Protein AF-A0A1X7V754-F1 (afdb_monomer_lite)

Secondary structure (DSSP, 8-state):
-PPP-PPP-----------S--TT--------EEEETTTTEEEEE-TT-SS-EEPPPTTGGGS--S-EEE-TTS-EEEEEEEEEEEE-TTSSS-EEEEEEEES-SS-EE-HHHHHHHT-----TT-

Structure (mmCIF, N/CA/C/O backbone):
data_AF-A0A1X7V754-F1
#
_entry.id   AF-A0A1X7V754-F1
#
loop_
_atom_site.group_PDB
_atom_site.id
_atom_site.type_symbol
_atom_site.label_atom_id
_atom_site.label_alt_id
_atom_site.label_comp_id
_atom_site.label_asym_id
_atom_site.label_entity_id
_atom_site.label_seq_id
_atom_site.pdbx_PDB_ins_code
_atom_site.Cartn_x
_atom_site.Cartn_y
_atom_site.Cartn_z
_atom_site.occupancy
_atom_site.B_iso_or_equiv
_atom_site.auth_seq_id
_atom_site.auth_comp_id
_atom_site.auth_asym_id
_atom_site.auth_atom_id
_atom_site.pdbx_PDB_model_num
ATOM 1 N N . MET A 1 1 ? -15.646 -43.111 0.386 1.00 38.44 1 MET A N 1
ATOM 2 C CA . MET A 1 1 ? -15.080 -42.953 1.745 1.00 38.44 1 MET A CA 1
ATOM 3 C C . MET A 1 1 ? -13.717 -42.287 1.611 1.00 38.44 1 MET A C 1
ATOM 5 O O . MET A 1 1 ? -12.763 -42.963 1.256 1.00 38.44 1 MET A O 1
ATOM 9 N N . SER A 1 2 ? -13.640 -40.962 1.761 1.00 32.84 2 SER A N 1
ATOM 10 C CA . SER A 1 2 ? -12.397 -40.212 1.518 1.00 32.84 2 SER A CA 1
ATOM 11 C C . SER A 1 2 ? -11.621 -40.053 2.826 1.00 32.84 2 SER A C 1
ATOM 13 O O . SER A 1 2 ? -12.128 -39.453 3.771 1.00 32.84 2 SER A O 1
ATOM 15 N N . ARG A 1 3 ? -10.421 -40.641 2.907 1.00 31.48 3 ARG A N 1
ATOM 16 C CA . ARG A 1 3 ? -9.516 -40.524 4.061 1.00 31.48 3 ARG A CA 1
ATOM 17 C C . ARG A 1 3 ? -8.788 -39.181 3.984 1.00 31.48 3 ARG A C 1
ATOM 19 O O . ARG A 1 3 ? -8.018 -38.958 3.057 1.00 31.48 3 ARG A O 1
ATOM 26 N N . ALA A 1 4 ? -9.011 -38.316 4.971 1.00 31.91 4 ALA A N 1
ATOM 27 C CA . ALA A 1 4 ? -8.170 -37.150 5.213 1.00 31.91 4 ALA A CA 1
ATOM 28 C C . ALA A 1 4 ? -6.822 -37.607 5.794 1.00 31.91 4 ALA A C 1
ATOM 30 O O . ALA A 1 4 ? -6.777 -38.388 6.748 1.00 31.91 4 ALA A O 1
ATOM 31 N N . LEU A 1 5 ? -5.725 -37.141 5.202 1.00 31.80 5 LEU A N 1
ATOM 32 C CA . LEU A 1 5 ? -4.364 -37.407 5.657 1.00 31.80 5 LEU A CA 1
ATOM 33 C C . LEU A 1 5 ? -3.979 -36.300 6.650 1.00 31.80 5 LEU A C 1
ATOM 35 O O . LEU A 1 5 ? -3.691 -35.174 6.255 1.00 31.80 5 LEU A O 1
ATOM 39 N N . PHE A 1 6 ? -4.033 -36.605 7.947 1.00 35.19 6 PHE A N 1
ATOM 40 C CA . PHE A 1 6 ? -3.527 -35.725 9.001 1.00 35.19 6 PHE A CA 1
ATOM 41 C C . PHE A 1 6 ? -2.002 -35.846 9.065 1.00 35.19 6 PHE A C 1
ATOM 43 O O . PHE A 1 6 ? -1.475 -36.912 9.381 1.00 35.19 6 PHE A O 1
ATOM 50 N N . LEU A 1 7 ? -1.289 -34.754 8.784 1.00 30.45 7 LEU A N 1
ATOM 51 C CA . LEU A 1 7 ? 0.137 -34.642 9.090 1.00 30.45 7 LEU A CA 1
ATOM 52 C C . LEU A 1 7 ? 0.307 -34.127 10.530 1.00 30.45 7 LEU A C 1
ATOM 54 O O . LEU A 1 7 ? -0.433 -33.233 10.948 1.00 30.45 7 LEU A O 1
ATOM 58 N N . PRO A 1 8 ? 1.253 -34.674 11.313 1.00 29.22 8 PRO A N 1
ATOM 59 C CA . PRO A 1 8 ? 1.418 -34.307 12.710 1.00 29.22 8 PRO A CA 1
ATOM 60 C C . PRO A 1 8 ? 1.948 -32.875 12.840 1.00 29.22 8 PRO A C 1
ATOM 62 O O . PRO A 1 8 ? 2.982 -32.519 12.273 1.00 29.22 8 PRO A O 1
ATOM 65 N N . LEU A 1 9 ? 1.257 -32.073 13.652 1.00 31.92 9 LEU A N 1
ATOM 66 C CA . LEU A 1 9 ? 1.723 -30.774 14.130 1.00 31.92 9 LEU A CA 1
ATOM 67 C C . LEU A 1 9 ? 2.987 -30.973 14.978 1.00 31.92 9 LEU A C 1
ATOM 69 O O . LEU A 1 9 ? 2.919 -31.247 16.176 1.00 31.92 9 LEU A O 1
ATOM 73 N N . ARG A 1 10 ? 4.164 -30.810 14.368 1.00 28.53 10 ARG A N 1
ATOM 74 C CA . ARG A 1 10 ? 5.380 -30.526 15.130 1.00 28.53 10 ARG A CA 1
ATOM 75 C C . ARG A 1 10 ? 5.347 -29.058 15.530 1.00 28.53 10 ARG A C 1
ATOM 77 O O . ARG A 1 10 ? 5.531 -28.170 14.704 1.00 28.53 10 ARG A O 1
ATOM 84 N N . LYS A 1 11 ? 5.116 -28.831 16.822 1.00 44.91 11 LYS A N 1
ATOM 85 C CA . LYS A 1 11 ? 5.317 -27.554 17.507 1.00 44.91 11 LYS A CA 1
ATOM 86 C C . LYS A 1 11 ? 6.803 -27.204 17.414 1.00 44.91 11 LYS A C 1
ATOM 88 O O . LYS A 1 11 ? 7.599 -27.638 18.242 1.00 44.91 11 LYS A O 1
ATOM 93 N N . HIS A 1 12 ? 7.187 -26.496 16.354 1.00 38.53 12 HIS A N 1
ATOM 94 C CA . HIS A 1 12 ? 8.533 -25.961 16.255 1.00 38.53 12 HIS A CA 1
ATOM 95 C C . HIS A 1 12 ? 8.651 -24.807 17.248 1.00 38.53 12 HIS A C 1
ATOM 97 O O . HIS A 1 12 ? 7.777 -23.943 17.328 1.00 38.53 12 HIS A O 1
ATOM 103 N N . SER A 1 13 ? 9.706 -24.887 18.052 1.00 35.22 13 SER A N 1
ATOM 104 C CA . SER A 1 13 ? 10.039 -23.972 19.134 1.00 35.22 13 SER A CA 1
ATOM 105 C C . SER A 1 13 ? 9.893 -22.516 18.697 1.00 35.22 13 SER A C 1
ATOM 107 O O . SER A 1 13 ? 10.255 -22.165 17.574 1.00 35.22 13 SER A O 1
ATOM 109 N N . SER A 1 14 ? 9.345 -21.701 19.595 1.00 42.38 14 SER A N 1
ATOM 110 C CA . SER A 1 14 ? 9.078 -20.270 19.461 1.00 42.38 14 SER A CA 1
ATOM 111 C C . SER A 1 14 ? 10.268 -19.502 18.878 1.00 42.38 14 SER A C 1
ATOM 113 O O . SER A 1 14 ? 11.131 -19.019 19.607 1.00 42.38 14 SER A O 1
ATOM 115 N N . GLN A 1 15 ? 10.293 -19.371 17.554 1.00 35.31 15 GLN A N 1
ATOM 116 C CA . GLN A 1 15 ? 10.990 -18.295 16.869 1.00 35.31 15 GLN A CA 1
ATOM 117 C C . GLN A 1 15 ? 9.999 -17.148 16.746 1.00 35.31 15 GLN A C 1
ATOM 119 O O . GLN A 1 15 ? 8.905 -17.315 16.207 1.00 35.31 15 GLN A O 1
ATOM 124 N N . LEU A 1 16 ? 10.370 -15.987 17.274 1.00 30.45 16 LEU A N 1
ATOM 125 C CA . LEU A 1 16 ? 9.654 -14.752 17.004 1.00 30.45 16 LEU A CA 1
ATOM 126 C C . LEU A 1 16 ? 9.672 -14.526 15.483 1.00 30.45 16 LEU A C 1
ATOM 128 O O . LEU A 1 16 ? 10.715 -14.207 14.914 1.00 30.45 16 LEU A O 1
ATOM 132 N N . LEU A 1 17 ? 8.535 -14.720 14.815 1.00 34.06 17 LEU A N 1
ATOM 133 C CA . LEU A 1 17 ? 8.373 -14.330 13.419 1.00 34.06 17 LEU A CA 1
ATOM 134 C C . LEU A 1 17 ? 8.132 -12.813 13.407 1.00 34.06 17 LEU A C 1
ATOM 136 O O . LEU A 1 17 ? 7.000 -12.345 13.491 1.00 34.06 17 LEU A O 1
ATOM 140 N N . MET A 1 18 ? 9.210 -12.029 13.411 1.00 36.84 18 MET A N 1
ATOM 141 C CA . MET A 1 18 ? 9.118 -10.576 13.265 1.00 36.84 18 MET A CA 1
ATOM 142 C C . MET A 1 18 ? 8.673 -10.248 11.833 1.00 36.84 18 MET A C 1
ATOM 144 O O . MET A 1 18 ? 9.400 -10.514 10.879 1.00 36.84 18 MET A O 1
ATOM 148 N N . ALA A 1 19 ? 7.490 -9.647 11.690 1.00 39.56 19 ALA A N 1
ATOM 149 C CA . ALA A 1 19 ? 6.985 -9.074 10.435 1.00 39.56 19 ALA A CA 1
ATOM 150 C C . ALA A 1 19 ? 7.599 -7.692 10.113 1.00 39.56 19 ALA A C 1
ATOM 152 O O . ALA A 1 19 ? 7.229 -7.047 9.135 1.00 39.56 19 ALA A O 1
ATOM 153 N N . THR A 1 20 ? 8.533 -7.216 10.937 1.00 41.38 20 THR A N 1
ATOM 154 C CA . THR A 1 20 ? 9.163 -5.900 10.822 1.00 41.38 20 THR A CA 1
ATOM 155 C C . THR A 1 20 ? 10.591 -6.065 10.318 1.00 41.38 20 THR A C 1
ATOM 157 O O . THR A 1 20 ? 11.453 -6.588 11.022 1.00 41.38 20 THR A O 1
ATOM 160 N N . GLY A 1 21 ? 10.858 -5.607 9.093 1.00 41.75 21 GLY A N 1
ATOM 161 C CA . GLY A 1 21 ? 12.225 -5.437 8.615 1.00 41.75 21 GLY A CA 1
ATOM 162 C C . GLY A 1 21 ? 12.966 -4.470 9.537 1.00 41.75 21 GLY A C 1
ATOM 163 O O . GLY A 1 21 ? 12.597 -3.302 9.645 1.00 41.75 21 GLY A O 1
ATOM 164 N N . VAL A 1 22 ? 13.989 -4.966 10.229 1.00 37.28 22 VAL A N 1
ATOM 165 C CA . VAL A 1 22 ? 14.895 -4.140 11.027 1.00 37.28 22 VAL A CA 1
ATOM 166 C C . VAL A 1 22 ? 15.723 -3.304 10.056 1.00 37.28 22 VAL A C 1
ATOM 168 O O . VAL A 1 22 ? 16.490 -3.847 9.260 1.00 37.28 22 VAL A O 1
ATOM 171 N N . ALA A 1 23 ? 15.586 -1.979 10.111 1.00 42.47 23 ALA A N 1
ATOM 172 C CA . ALA A 1 23 ? 16.561 -1.097 9.489 1.00 42.47 23 ALA A CA 1
ATOM 173 C C . ALA A 1 23 ? 17.917 -1.333 10.175 1.00 42.47 23 ALA A C 1
ATOM 175 O O . ALA A 1 23 ? 18.059 -1.061 11.365 1.00 42.47 23 ALA A O 1
ATOM 176 N N . GLY A 1 24 ? 18.891 -1.874 9.438 1.00 45.81 24 GLY A N 1
ATOM 177 C CA . GLY A 1 24 ? 20.285 -1.946 9.889 1.00 45.81 24 GLY A CA 1
ATOM 178 C C . GLY A 1 24 ? 20.933 -3.329 9.983 1.00 45.81 24 GLY A C 1
ATOM 179 O O . GLY A 1 24 ? 22.096 -3.390 10.362 1.00 45.81 24 GLY A O 1
ATOM 180 N N . LEU A 1 25 ? 20.268 -4.427 9.605 1.00 40.53 25 LEU A N 1
ATOM 181 C CA . LEU A 1 25 ? 20.937 -5.729 9.469 1.00 40.53 25 LEU A CA 1
ATOM 182 C C . LEU A 1 25 ? 20.688 -6.314 8.078 1.00 40.53 25 LEU A C 1
ATOM 184 O O . LEU A 1 25 ? 19.582 -6.731 7.750 1.00 40.53 25 LEU A O 1
ATOM 188 N N . THR A 1 26 ? 21.743 -6.368 7.265 1.00 47.16 26 THR A N 1
ATOM 189 C CA . THR A 1 26 ? 21.827 -7.101 5.993 1.00 47.16 26 THR A CA 1
ATOM 190 C C . THR A 1 26 ? 21.875 -8.612 6.237 1.00 47.16 26 THR A C 1
ATOM 192 O O . THR A 1 26 ? 22.805 -9.303 5.830 1.00 47.16 26 THR A O 1
ATOM 195 N N . LEU A 1 27 ? 20.869 -9.145 6.924 1.00 50.66 27 LEU A N 1
ATOM 196 C CA . LEU A 1 27 ? 20.567 -10.569 6.886 1.00 50.66 27 LEU A CA 1
ATOM 197 C C . LEU A 1 27 ? 19.528 -10.765 5.785 1.00 50.66 27 LEU A C 1
ATOM 199 O O . LEU A 1 27 ? 18.500 -10.091 5.785 1.00 50.66 27 LEU A O 1
ATOM 203 N N . SER A 1 28 ? 19.842 -11.633 4.822 1.00 55.91 28 SER A N 1
ATOM 204 C CA . SER A 1 28 ? 19.022 -11.931 3.643 1.00 55.91 28 SER A CA 1
ATOM 205 C C . SER A 1 28 ? 17.552 -12.146 4.030 1.00 55.91 28 SER A C 1
ATOM 207 O O . SER A 1 28 ? 17.179 -13.178 4.591 1.00 55.91 28 SER A O 1
ATOM 209 N N . SER A 1 29 ? 16.721 -11.129 3.799 1.00 63.69 29 SER A N 1
ATOM 210 C CA . SER A 1 29 ? 15.287 -11.197 4.051 1.00 63.69 29 SER A CA 1
ATOM 211 C C . SER A 1 29 ? 14.633 -11.941 2.895 1.00 63.69 29 SER A C 1
ATOM 213 O O . SER A 1 29 ? 14.769 -11.534 1.746 1.00 63.69 29 SER A O 1
ATOM 215 N N . ARG A 1 30 ? 13.883 -13.003 3.202 1.00 76.94 30 ARG A N 1
ATOM 216 C CA . ARG A 1 30 ? 13.082 -13.758 2.217 1.00 76.94 30 ARG A CA 1
ATOM 217 C C . ARG A 1 30 ? 11.780 -13.047 1.821 1.00 76.94 30 ARG A C 1
ATOM 219 O O . ARG A 1 30 ? 10.926 -13.644 1.174 1.00 76.94 30 ARG A O 1
ATOM 226 N N . LEU A 1 31 ? 11.576 -11.806 2.270 1.00 84.75 31 LEU A N 1
ATOM 227 C CA . LEU A 1 31 ? 10.374 -11.038 1.959 1.00 84.75 31 LEU A CA 1
ATOM 228 C C . LEU A 1 31 ? 10.443 -10.498 0.530 1.00 84.75 31 LEU A C 1
ATOM 230 O O . LEU A 1 31 ? 11.386 -9.782 0.182 1.00 84.75 31 LEU A O 1
ATOM 234 N N . CYS A 1 32 ? 9.399 -10.764 -0.254 1.00 90.62 32 CYS A N 1
ATOM 235 C CA . CYS A 1 32 ? 9.226 -10.181 -1.578 1.00 90.62 32 CYS A CA 1
ATOM 236 C C . CYS A 1 32 ? 8.929 -8.684 -1.426 1.00 90.62 32 CYS A C 1
ATOM 238 O O . CYS A 1 32 ? 7.816 -8.289 -1.083 1.00 90.62 32 CYS A O 1
ATOM 240 N N . ASN A 1 33 ? 9.945 -7.844 -1.613 1.00 91.88 33 ASN A N 1
ATOM 241 C CA . ASN A 1 33 ? 9.795 -6.398 -1.555 1.00 91.88 33 ASN A CA 1
ATOM 242 C C . ASN A 1 33 ? 10.261 -5.746 -2.851 1.00 91.88 33 ASN A C 1
ATOM 244 O O . ASN A 1 33 ? 11.216 -6.200 -3.478 1.00 91.88 33 ASN A O 1
ATOM 248 N N . ILE A 1 34 ? 9.593 -4.660 -3.223 1.00 93.00 34 ILE A N 1
ATOM 249 C 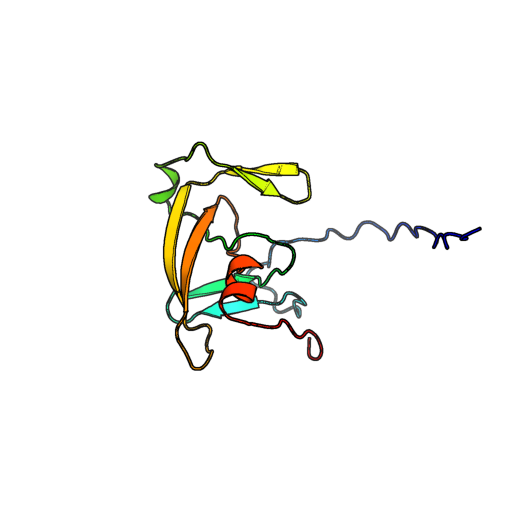CA . ILE A 1 34 ? 9.912 -3.878 -4.411 1.00 93.00 34 ILE A CA 1
ATOM 250 C C . ILE A 1 34 ? 10.068 -2.410 -4.027 1.00 93.00 34 ILE A C 1
ATOM 252 O O . ILE A 1 34 ? 9.246 -1.842 -3.305 1.00 93.00 34 ILE A O 1
ATOM 256 N N . TYR A 1 35 ? 11.173 -1.808 -4.463 1.00 94.50 35 TYR A N 1
ATOM 257 C CA . TYR A 1 35 ? 11.431 -0.388 -4.265 1.00 94.50 35 TYR A CA 1
ATOM 258 C C . TYR A 1 35 ? 10.902 0.404 -5.455 1.00 94.50 35 TYR A C 1
ATOM 260 O O . TYR A 1 35 ? 11.226 0.099 -6.605 1.00 94.50 35 TYR A O 1
ATOM 268 N N . ASP A 1 36 ? 10.123 1.437 -5.158 1.00 96.12 36 ASP A N 1
ATOM 269 C CA . ASP A 1 36 ? 9.634 2.387 -6.138 1.00 96.12 36 ASP A CA 1
ATOM 270 C C . ASP A 1 36 ? 10.440 3.693 -6.071 1.00 96.12 36 ASP A C 1
ATOM 272 O O . ASP A 1 36 ? 10.348 4.419 -5.077 1.00 96.12 36 ASP A O 1
ATOM 276 N N . PRO A 1 37 ? 11.209 4.047 -7.115 1.00 93.00 37 PRO A N 1
ATOM 277 C CA . PRO A 1 37 ? 12.006 5.270 -7.102 1.00 93.00 37 PRO A CA 1
ATOM 278 C C . PRO A 1 37 ? 11.149 6.540 -7.184 1.00 93.00 37 PRO A C 1
ATOM 280 O O . PRO A 1 37 ? 11.596 7.593 -6.742 1.00 93.00 37 PRO A O 1
ATOM 283 N N . SER A 1 38 ? 9.932 6.458 -7.733 1.00 93.38 38 SER A N 1
ATOM 284 C CA . SER A 1 38 ? 9.046 7.614 -7.919 1.00 93.38 38 SER A CA 1
ATOM 285 C C . SER A 1 38 ? 8.430 8.105 -6.608 1.00 93.38 38 SER A C 1
ATOM 287 O O . SER A 1 38 ? 8.261 9.306 -6.421 1.00 93.38 38 SER A O 1
ATOM 289 N N . THR A 1 39 ? 8.117 7.190 -5.691 1.00 93.94 39 THR A N 1
ATOM 290 C CA . THR A 1 39 ? 7.552 7.500 -4.368 1.00 93.94 39 THR A CA 1
ATOM 291 C C . THR A 1 39 ? 8.561 7.362 -3.228 1.00 93.94 39 THR A C 1
ATOM 293 O O . THR A 1 39 ? 8.246 7.723 -2.096 1.00 93.94 39 THR A O 1
ATOM 296 N N . ALA A 1 40 ? 9.760 6.838 -3.508 1.00 95.06 40 ALA A N 1
ATOM 297 C CA . ALA A 1 40 ? 10.768 6.443 -2.521 1.00 95.06 40 ALA A CA 1
ATOM 298 C C . ALA A 1 40 ? 10.253 5.433 -1.472 1.00 95.06 40 ALA A C 1
ATOM 300 O O . ALA A 1 40 ? 10.827 5.290 -0.389 1.00 95.06 40 ALA A O 1
ATOM 301 N N . LEU A 1 41 ? 9.177 4.708 -1.789 1.00 95.06 41 LEU A N 1
ATOM 302 C CA . LEU A 1 41 ? 8.590 3.696 -0.922 1.00 95.06 41 LEU A CA 1
ATOM 303 C C . LEU A 1 41 ? 9.129 2.307 -1.264 1.00 95.06 41 LEU A C 1
ATOM 305 O O . LEU A 1 41 ? 9.388 1.968 -2.419 1.00 95.06 41 LEU A O 1
ATOM 309 N N . ARG A 1 42 ? 9.259 1.471 -0.234 1.00 95.56 42 ARG A N 1
ATOM 310 C CA . ARG A 1 42 ? 9.531 0.041 -0.377 1.00 95.56 42 ARG A CA 1
ATOM 311 C C . ARG A 1 42 ? 8.288 -0.729 0.024 1.00 95.56 42 ARG A C 1
ATOM 313 O O . ARG A 1 42 ? 7.928 -0.733 1.198 1.00 95.56 42 ARG A O 1
ATOM 320 N N . PHE A 1 43 ? 7.657 -1.365 -0.951 1.00 96.31 43 PHE A N 1
ATOM 321 C CA . PHE A 1 43 ? 6.439 -2.134 -0.750 1.00 96.31 43 PHE A CA 1
ATOM 322 C C . PHE A 1 43 ? 6.764 -3.592 -0.462 1.00 96.31 43 PHE A C 1
ATOM 324 O O . PHE A 1 43 ? 7.628 -4.171 -1.121 1.00 96.31 43 PHE A O 1
ATOM 331 N N . LEU A 1 44 ? 6.041 -4.191 0.480 1.00 96.88 44 LEU A N 1
ATOM 332 C CA . LEU A 1 44 ? 5.889 -5.638 0.546 1.00 96.88 44 LEU A CA 1
ATOM 333 C C . LEU A 1 44 ? 4.901 -6.064 -0.546 1.00 96.88 44 LEU A C 1
ATOM 335 O O . LEU A 1 44 ? 3.830 -5.474 -0.676 1.00 96.88 44 LEU A O 1
ATOM 339 N N . VAL A 1 45 ? 5.249 -7.074 -1.332 1.00 96.12 45 VAL A N 1
ATOM 340 C CA . VAL A 1 45 ? 4.320 -7.694 -2.277 1.00 96.12 45 VAL A CA 1
ATOM 341 C C . VAL A 1 45 ? 3.633 -8.843 -1.552 1.00 96.12 45 VAL A C 1
ATOM 343 O O . VAL A 1 45 ? 4.293 -9.810 -1.172 1.00 96.12 45 VAL A O 1
ATOM 346 N N . ASP A 1 46 ? 2.325 -8.727 -1.331 1.00 95.88 46 ASP A N 1
ATOM 347 C CA . ASP A 1 46 ? 1.565 -9.676 -0.518 1.00 95.88 46 ASP A CA 1
ATOM 348 C C . ASP A 1 46 ? 0.316 -10.155 -1.262 1.00 95.88 46 ASP A C 1
ATOM 350 O O . ASP A 1 46 ? -0.672 -9.437 -1.416 1.00 95.88 46 ASP A O 1
ATOM 354 N N . THR A 1 47 ? 0.349 -11.406 -1.718 1.00 95.88 47 THR A N 1
ATOM 355 C CA . THR A 1 47 ? -0.799 -12.050 -2.369 1.00 95.88 47 THR A CA 1
ATOM 356 C C . THR A 1 47 ? -1.911 -12.420 -1.383 1.00 95.88 47 THR A C 1
ATOM 358 O O . THR A 1 47 ? -3.026 -12.705 -1.820 1.00 95.88 47 THR A O 1
ATOM 361 N N . GLY A 1 48 ? -1.630 -12.411 -0.074 1.00 95.94 48 GLY A N 1
ATOM 362 C CA . GLY A 1 48 ? -2.592 -12.641 1.002 1.00 95.94 48 GLY A CA 1
ATOM 363 C C . GLY A 1 48 ? -3.352 -11.386 1.441 1.00 95.94 48 GLY A C 1
ATOM 364 O O . GLY A 1 48 ? -4.349 -11.505 2.152 1.00 95.94 48 GLY A O 1
ATOM 365 N N . ALA A 1 49 ? -2.930 -10.197 1.005 1.00 97.00 49 ALA A N 1
ATOM 366 C CA . ALA A 1 49 ? -3.649 -8.950 1.240 1.00 97.00 49 ALA A CA 1
ATOM 367 C C . ALA A 1 49 ? -4.643 -8.681 0.102 1.00 97.00 49 ALA A C 1
ATOM 369 O O . ALA A 1 49 ? -4.267 -8.639 -1.067 1.00 97.00 49 ALA A O 1
ATOM 370 N N . GLU A 1 50 ? -5.919 -8.458 0.424 1.00 98.00 50 GLU A N 1
ATOM 371 C CA . GLU A 1 50 ? -6.933 -8.145 -0.592 1.00 98.00 50 GLU A CA 1
ATOM 372 C C . GLU A 1 50 ? -6.694 -6.777 -1.243 1.00 98.00 50 GLU A C 1
ATOM 374 O O . GLU A 1 50 ? -6.880 -6.633 -2.450 1.00 98.00 50 GLU A O 1
ATOM 379 N N . VAL A 1 51 ? -6.254 -5.796 -0.449 1.00 97.88 51 VAL A N 1
ATOM 380 C CA . VAL A 1 51 ? -6.110 -4.394 -0.854 1.00 97.88 51 VAL A CA 1
ATOM 381 C C . VAL A 1 51 ? -4.677 -3.891 -0.723 1.00 97.88 51 VAL A C 1
ATOM 383 O O . VAL A 1 51 ? -3.946 -4.281 0.188 1.00 97.88 51 VAL A O 1
ATOM 386 N N . SER A 1 52 ? -4.300 -2.961 -1.595 1.00 98.44 52 SER A N 1
ATOM 387 C CA . SER A 1 52 ? -3.024 -2.257 -1.527 1.00 98.44 52 SER A CA 1
ATOM 388 C C . SER A 1 52 ? -3.109 -1.076 -0.572 1.00 98.44 52 SER A C 1
ATOM 390 O O . SER A 1 52 ? -4.059 -0.285 -0.595 1.00 98.44 52 SER A O 1
ATOM 392 N N . VAL A 1 53 ? -2.085 -0.936 0.260 1.00 98.19 53 VAL A N 1
ATOM 393 C CA . VAL A 1 53 ? -2.071 -0.006 1.386 1.00 98.19 53 VAL A CA 1
ATOM 394 C C . VAL A 1 53 ? -0.769 0.772 1.462 1.00 98.19 53 VAL A C 1
ATOM 396 O O . VAL A 1 53 ? 0.309 0.256 1.171 1.00 98.19 53 VAL A O 1
ATOM 399 N N . ILE A 1 54 ? -0.870 2.024 1.901 1.00 97.88 54 ILE A N 1
ATOM 400 C CA . ILE A 1 54 ? 0.274 2.858 2.260 1.00 97.88 54 ILE A CA 1
ATOM 401 C C . ILE A 1 54 ? 0.185 3.351 3.693 1.00 97.88 54 ILE A C 1
ATOM 403 O O . ILE A 1 54 ? -0.892 3.415 4.287 1.00 97.88 54 ILE A O 1
ATOM 407 N N . THR A 1 55 ? 1.341 3.732 4.222 1.00 96.50 55 THR A N 1
ATOM 408 C CA . THR A 1 55 ? 1.456 4.277 5.566 1.00 96.50 55 THR A CA 1
ATOM 409 C C . THR A 1 55 ? 0.947 5.726 5.613 1.00 96.50 55 THR A C 1
ATOM 411 O O . THR A 1 55 ? 1.137 6.490 4.658 1.00 96.50 55 THR A O 1
ATOM 414 N N . PRO A 1 56 ? 0.273 6.133 6.700 1.00 95.69 56 PRO A N 1
ATOM 415 C CA . PRO A 1 56 ? -0.203 7.496 6.868 1.00 95.69 56 PRO A CA 1
ATOM 416 C C . PRO A 1 56 ? 0.954 8.455 7.143 1.00 95.69 56 PRO A C 1
ATOM 418 O O . PRO A 1 56 ? 1.835 8.187 7.961 1.00 95.69 56 PRO A O 1
ATOM 421 N N . SER A 1 57 ? 0.892 9.629 6.529 1.00 93.25 57 SER A N 1
ATOM 422 C CA . SER A 1 57 ? 1.611 10.810 6.997 1.00 93.25 57 SER A CA 1
ATOM 423 C C . SER A 1 57 ? 0.942 11.391 8.247 1.00 93.25 57 SER A C 1
ATOM 425 O O . SER A 1 57 ? -0.210 11.084 8.565 1.00 93.25 57 SER A O 1
ATOM 427 N N . SER A 1 58 ? 1.632 12.302 8.934 1.00 92.62 58 SER A N 1
ATOM 428 C CA . SER A 1 58 ? 1.069 13.023 10.083 1.00 92.62 58 SER A CA 1
ATOM 429 C C . SER A 1 58 ? -0.194 13.825 9.742 1.00 92.62 58 SER A C 1
ATOM 431 O O . SER A 1 58 ? -1.033 14.028 10.615 1.00 92.62 58 SER A O 1
ATOM 433 N N . LEU A 1 59 ? -0.342 14.272 8.489 1.00 92.56 59 LEU A N 1
ATOM 434 C CA . LEU A 1 59 ? -1.545 14.969 8.024 1.00 92.56 59 LEU A CA 1
ATOM 435 C C . LEU A 1 59 ? -2.713 13.998 7.828 1.00 92.56 59 LEU A C 1
ATOM 437 O O . LEU A 1 59 ? -3.827 14.299 8.245 1.00 92.56 59 LEU A O 1
ATOM 441 N N . ASP A 1 60 ? -2.460 12.809 7.275 1.00 92.62 60 ASP A N 1
ATOM 442 C CA . ASP A 1 60 ? -3.514 11.808 7.052 1.00 92.62 60 ASP A CA 1
ATOM 443 C C . ASP A 1 60 ? -4.148 11.363 8.376 1.00 92.62 60 ASP A C 1
ATOM 445 O O . ASP A 1 60 ? -5.363 11.197 8.468 1.00 92.62 60 ASP A O 1
ATOM 449 N N . LYS A 1 61 ? -3.338 11.250 9.440 1.00 89.44 61 LYS A N 1
ATOM 450 C CA . LYS A 1 61 ? -3.809 10.850 10.777 1.00 89.44 61 LYS A CA 1
ATOM 451 C C . LYS A 1 61 ? -4.841 11.802 11.386 1.00 89.44 61 LYS A C 1
ATOM 453 O O . LYS A 1 61 ? -5.541 11.407 12.314 1.00 89.44 61 LYS A O 1
ATOM 458 N N . GLN A 1 62 ? -4.968 13.021 10.863 1.00 88.75 62 GLN A N 1
ATOM 459 C CA . GLN A 1 62 ? -5.986 13.982 11.298 1.00 88.75 62 GLN A CA 1
ATOM 460 C C . GLN A 1 62 ? -7.382 13.641 10.753 1.00 88.75 62 GLN A C 1
ATOM 462 O O . GLN A 1 62 ? -8.377 14.148 11.263 1.00 88.75 62 GLN A O 1
ATOM 467 N N . CYS A 1 63 ? -7.476 12.769 9.742 1.00 82.12 63 CYS A N 1
ATOM 468 C CA . CYS A 1 63 ? -8.723 12.385 9.087 1.00 82.12 63 CYS A CA 1
ATOM 469 C C . CYS A 1 63 ? -9.008 10.886 9.263 1.00 82.12 63 CYS A C 1
ATOM 471 O O . CYS A 1 63 ? -8.952 10.099 8.313 1.00 82.12 63 CYS A O 1
ATOM 473 N N . LEU A 1 64 ? -9.321 10.476 10.497 1.00 84.25 64 LEU A N 1
ATOM 474 C CA . LEU A 1 64 ? -9.716 9.095 10.775 1.00 84.25 64 LEU A CA 1
ATOM 475 C C . LEU A 1 64 ? -11.014 8.749 10.035 1.00 84.25 64 LEU A C 1
ATOM 477 O O . LEU A 1 64 ? -12.028 9.436 10.170 1.00 84.25 64 LEU A O 1
ATOM 481 N N . GLN A 1 65 ? -10.992 7.656 9.278 1.00 84.25 65 GLN A N 1
ATOM 482 C CA . GLN A 1 65 ? -12.178 7.144 8.605 1.00 84.25 65 GLN A CA 1
ATOM 483 C C . GLN A 1 65 ? -12.919 6.145 9.494 1.00 84.25 65 GLN A C 1
ATOM 485 O O . GLN A 1 65 ? -12.323 5.446 10.310 1.00 84.25 65 GLN A O 1
ATOM 490 N N . LYS A 1 66 ? -14.237 6.023 9.287 1.00 81.00 66 LYS A N 1
ATOM 491 C CA . LYS A 1 66 ? -15.042 4.960 9.917 1.00 81.00 66 LYS A CA 1
ATOM 492 C C . LYS A 1 66 ? -14.697 3.565 9.386 1.00 81.00 66 LYS A C 1
ATOM 494 O O . LYS A 1 66 ? -14.998 2.576 10.044 1.00 81.00 66 LYS A O 1
ATOM 499 N N . LEU A 1 67 ? -14.119 3.488 8.188 1.00 83.19 67 LEU A N 1
ATOM 500 C CA . LEU A 1 67 ? -13.719 2.231 7.568 1.00 83.19 67 LEU A CA 1
ATOM 501 C C . LEU A 1 67 ? -12.453 1.692 8.248 1.00 83.19 67 LEU A C 1
ATOM 503 O O . LEU A 1 67 ? -11.472 2.419 8.411 1.00 83.19 67 LEU A O 1
ATOM 507 N N . THR A 1 68 ? -12.454 0.409 8.589 1.00 90.25 68 THR A N 1
ATOM 508 C CA . THR A 1 68 ? -11.273 -0.319 9.061 1.00 90.25 68 THR A CA 1
ATOM 509 C C . THR A 1 68 ? -10.971 -1.475 8.117 1.00 90.25 68 THR A C 1
ATOM 511 O O . THR A 1 68 ? -11.869 -2.025 7.479 1.00 90.25 68 THR A O 1
ATOM 514 N N . LEU A 1 69 ? -9.693 -1.831 8.008 1.00 94.31 69 LEU A N 1
ATOM 515 C CA . LEU A 1 69 ? -9.290 -3.105 7.415 1.00 94.31 69 LEU A CA 1
ATOM 516 C C . LEU A 1 69 ? -9.192 -4.152 8.522 1.00 94.31 69 LEU A C 1
ATOM 518 O O . LEU A 1 69 ? -8.981 -3.814 9.685 1.00 94.31 69 LEU A O 1
ATOM 522 N N . GLN A 1 70 ? -9.323 -5.424 8.169 1.00 96.38 70 GLN A N 1
ATOM 523 C CA . GLN A 1 70 ? -9.150 -6.529 9.105 1.00 96.38 70 GLN A CA 1
ATOM 524 C C . GLN A 1 70 ? -7.901 -7.317 8.720 1.00 96.38 70 GLN A C 1
ATOM 526 O O . GLN A 1 70 ? -7.755 -7.748 7.579 1.00 96.38 70 GLN A O 1
ATOM 531 N N . ALA A 1 71 ? -6.991 -7.494 9.673 1.00 94.75 71 ALA A N 1
ATOM 532 C CA . ALA A 1 71 ? -5.835 -8.362 9.498 1.00 94.75 71 ALA A CA 1
ATOM 533 C C . ALA A 1 71 ? -6.222 -9.841 9.663 1.00 94.75 71 ALA A C 1
ATOM 535 O O . ALA A 1 71 ? -7.248 -10.171 10.258 1.00 94.75 71 ALA A O 1
ATOM 536 N N . ALA A 1 72 ? -5.350 -10.748 9.219 1.00 93.19 72 ALA A N 1
ATOM 537 C CA . ALA A 1 72 ? -5.570 -12.196 9.318 1.00 93.19 72 ALA A CA 1
ATOM 538 C C . ALA A 1 72 ? -5.749 -12.713 10.763 1.00 93.19 72 ALA A C 1
ATOM 540 O O . ALA A 1 72 ? -6.341 -13.764 10.987 1.00 93.19 72 ALA A O 1
ATOM 541 N N . ASN A 1 73 ?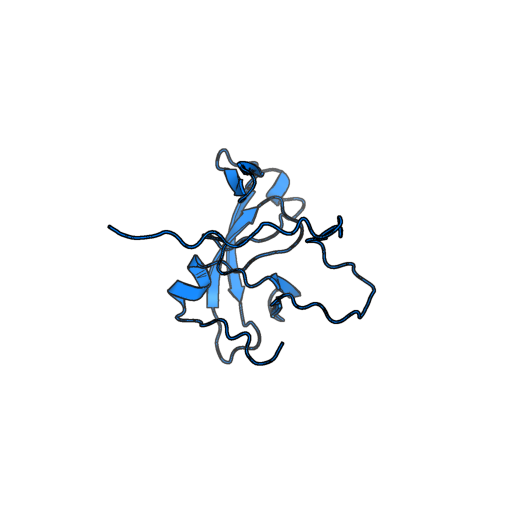 -5.258 -11.973 11.758 1.00 94.62 73 ASN A N 1
ATOM 542 C CA . ASN A 1 73 ? -5.439 -12.262 13.184 1.00 94.62 73 ASN A CA 1
ATOM 543 C C . ASN A 1 73 ? -6.736 -11.659 13.771 1.00 94.62 73 ASN A C 1
ATOM 545 O O . ASN A 1 73 ? -6.892 -11.628 14.990 1.00 94.62 73 ASN A O 1
ATOM 549 N N . ASN A 1 74 ? -7.635 -11.149 12.926 1.00 92.94 74 ASN A N 1
ATOM 550 C CA . ASN A 1 74 ? -8.875 -10.456 13.285 1.00 92.94 74 ASN A CA 1
ATOM 551 C C . ASN A 1 74 ? -8.714 -9.109 14.002 1.00 92.94 74 ASN A C 1
ATOM 553 O O . ASN A 1 74 ? -9.711 -8.539 14.444 1.00 92.94 74 ASN A O 1
ATOM 557 N N . SER A 1 75 ? -7.504 -8.551 14.097 1.00 93.69 75 SER A N 1
ATOM 558 C CA . SER A 1 75 ? -7.356 -7.176 14.576 1.00 93.69 75 SER A CA 1
ATOM 559 C C . SER A 1 75 ? -7.844 -6.183 13.524 1.00 93.69 75 SER A C 1
ATOM 561 O O . SER A 1 75 ? -7.588 -6.356 12.329 1.00 93.69 75 SER A O 1
ATOM 563 N N . SER A 1 76 ? -8.509 -5.123 13.979 1.00 95.19 76 SER A N 1
ATOM 564 C CA . SER A 1 76 ? -8.860 -3.982 13.135 1.00 95.19 76 SER A CA 1
ATOM 565 C C . SER A 1 76 ? -7.645 -3.085 12.904 1.00 95.19 76 SER A C 1
ATOM 567 O O . SER A 1 76 ? -6.917 -2.768 13.840 1.00 95.19 76 SER A O 1
ATOM 569 N N . ILE A 1 77 ? -7.470 -2.637 11.666 1.00 95.62 77 ILE A N 1
ATOM 570 C CA . ILE A 1 77 ? -6.476 -1.656 11.242 1.00 95.62 77 ILE A CA 1
ATOM 571 C C . ILE A 1 77 ? -7.226 -0.375 10.874 1.00 95.62 77 ILE A C 1
ATOM 573 O O . ILE A 1 77 ? -8.110 -0.385 10.011 1.00 95.62 77 ILE A O 1
ATOM 577 N N . ALA A 1 78 ? -6.879 0.732 11.531 1.00 95.81 78 ALA A N 1
ATOM 578 C CA . ALA A 1 78 ? -7.455 2.039 11.239 1.00 95.81 78 ALA A CA 1
ATOM 579 C C . ALA A 1 78 ? -7.090 2.498 9.820 1.00 95.81 78 ALA A C 1
ATOM 581 O O . ALA A 1 78 ? -5.976 2.256 9.352 1.00 95.81 78 ALA A O 1
ATOM 582 N N . THR A 1 79 ? -8.014 3.189 9.149 1.00 95.75 79 THR A N 1
ATOM 583 C CA . THR A 1 79 ? -7.750 3.795 7.838 1.00 95.75 79 THR A CA 1
ATOM 584 C C . THR A 1 79 ? -7.977 5.301 7.853 1.00 95.75 79 THR A C 1
ATOM 586 O O . THR A 1 79 ? -8.748 5.834 8.654 1.00 95.75 79 THR A O 1
ATOM 589 N N . TYR A 1 80 ? -7.290 5.988 6.945 1.00 96.00 80 TYR A N 1
ATOM 590 C CA . TYR A 1 80 ? -7.228 7.449 6.862 1.00 96.00 80 TYR A CA 1
ATOM 591 C C . TYR A 1 80 ? -7.609 7.972 5.472 1.00 96.00 80 TYR A C 1
ATOM 593 O O . TYR A 1 80 ? -7.307 9.103 5.107 1.00 96.00 80 TYR A O 1
ATOM 601 N N . GLY A 1 81 ? -8.269 7.132 4.673 1.00 95.00 81 GLY A N 1
ATOM 602 C CA . GLY A 1 81 ? -8.732 7.466 3.332 1.00 95.00 81 GLY A CA 1
ATOM 603 C C . GLY A 1 81 ? -7.959 6.720 2.255 1.00 95.00 81 GLY A C 1
ATOM 604 O O . GLY A 1 81 ? -7.528 5.582 2.448 1.00 95.00 81 GLY A O 1
ATOM 605 N N . LYS A 1 82 ? -7.834 7.348 1.087 1.00 95.94 82 LYS A N 1
ATOM 606 C CA . LYS A 1 82 ? -7.201 6.767 -0.099 1.00 95.94 82 LYS A CA 1
ATOM 607 C C . LYS A 1 82 ? -6.274 7.780 -0.759 1.00 95.94 82 LYS A C 1
ATOM 609 O O . LYS A 1 82 ? -6.545 8.978 -0.718 1.00 95.94 82 LYS A O 1
ATOM 614 N N . ARG A 1 83 ? -5.216 7.301 -1.413 1.00 95.81 83 ARG A N 1
ATOM 615 C CA . ARG A 1 83 ? -4.279 8.125 -2.188 1.00 95.81 83 ARG A CA 1
ATOM 616 C C . ARG A 1 83 ? -3.987 7.477 -3.533 1.00 95.81 83 ARG A C 1
ATOM 618 O O . ARG A 1 83 ? -3.671 6.293 -3.586 1.00 95.81 83 ARG A O 1
ATOM 625 N N . SER A 1 84 ? -4.065 8.270 -4.598 1.00 98.06 84 SER A N 1
ATOM 626 C CA . SER A 1 84 ? -3.598 7.860 -5.922 1.00 98.06 84 SER A CA 1
ATOM 627 C C . SER A 1 84 ? -2.081 8.012 -6.008 1.00 98.06 84 SER A C 1
ATOM 629 O O . SER A 1 84 ? -1.549 9.065 -5.652 1.00 98.06 84 SER A O 1
ATOM 631 N N . LEU A 1 85 ? -1.392 6.970 -6.460 1.00 97.81 85 LEU A N 1
ATOM 632 C CA . LEU A 1 85 ? 0.049 6.931 -6.670 1.00 97.81 85 LEU A CA 1
ATOM 633 C C . LEU A 1 85 ? 0.344 6.544 -8.114 1.00 97.81 85 LEU A C 1
ATOM 635 O O . LEU A 1 85 ? -0.299 5.653 -8.664 1.00 97.81 85 LEU A O 1
ATOM 639 N N . THR A 1 86 ? 1.363 7.170 -8.693 1.00 97.88 86 THR A N 1
ATOM 640 C CA . THR A 1 86 ? 1.974 6.710 -9.941 1.00 97.88 86 THR A CA 1
ATOM 641 C C . THR A 1 86 ? 3.238 5.944 -9.582 1.00 97.88 86 THR A C 1
ATOM 643 O O . THR A 1 86 ? 4.257 6.547 -9.256 1.00 97.88 86 THR A O 1
ATOM 646 N N . LEU A 1 87 ? 3.151 4.619 -9.608 1.00 97.50 87 LEU A N 1
ATOM 647 C CA . LEU A 1 87 ? 4.252 3.718 -9.284 1.00 97.50 87 LEU A CA 1
ATOM 648 C C . LEU A 1 87 ? 4.998 3.353 -10.565 1.00 97.50 87 LEU A C 1
ATOM 650 O O . LEU A 1 87 ? 4.370 3.068 -11.577 1.00 97.50 87 LEU A O 1
ATOM 654 N N . ASN A 1 88 ? 6.322 3.331 -10.541 1.00 94.50 88 ASN A N 1
ATOM 655 C CA . ASN A 1 88 ? 7.138 2.792 -11.629 1.00 94.50 88 ASN A CA 1
ATOM 656 C C . ASN A 1 88 ? 7.625 1.374 -11.293 1.00 94.50 88 ASN A C 1
ATOM 658 O O . ASN A 1 88 ? 7.670 0.503 -12.156 1.00 94.50 88 ASN A O 1
ATOM 662 N N . LEU A 1 89 ? 7.943 1.125 -10.018 1.00 93.56 89 LEU A N 1
ATOM 663 C CA . LEU A 1 89 ? 8.409 -0.157 -9.482 1.00 93.56 89 LEU A CA 1
ATOM 664 C C . LEU A 1 89 ? 9.690 -0.693 -10.153 1.00 93.56 89 LEU A C 1
ATOM 666 O O . LEU A 1 89 ? 9.999 -1.874 -10.028 1.00 93.56 89 LEU A O 1
ATOM 670 N N . ASN A 1 90 ? 10.425 0.149 -10.893 1.00 89.75 90 ASN A N 1
ATOM 671 C CA . ASN A 1 90 ? 11.484 -0.264 -11.828 1.00 89.75 90 ASN A CA 1
ATOM 672 C C . ASN A 1 90 ? 11.019 -1.294 -12.868 1.00 89.75 90 ASN A C 1
ATOM 674 O O . ASN A 1 90 ? 11.816 -2.009 -13.478 1.00 89.75 90 ASN A O 1
ATOM 678 N N . LEU A 1 91 ? 9.713 -1.360 -13.091 1.00 87.38 91 LEU A N 1
ATOM 679 C CA . LEU A 1 91 ? 9.128 -2.079 -14.199 1.00 87.38 91 LEU A CA 1
ATOM 680 C C . LEU A 1 91 ? 9.044 -1.083 -15.358 1.00 87.38 91 LEU A C 1
ATOM 682 O O . LEU A 1 91 ? 8.922 0.124 -15.170 1.00 87.38 91 LEU A O 1
ATOM 686 N N . ARG A 1 92 ? 9.142 -1.565 -16.595 1.00 90.50 92 ARG A N 1
ATOM 687 C CA . ARG A 1 92 ? 9.285 -0.720 -17.799 1.00 90.50 92 ARG A CA 1
ATOM 688 C C . ARG A 1 92 ? 8.028 0.103 -18.156 1.00 90.50 92 ARG A C 1
ATOM 690 O O . ARG A 1 92 ? 7.845 0.460 -19.316 1.00 90.50 92 ARG A O 1
ATOM 697 N N . ARG A 1 93 ? 7.130 0.353 -17.199 1.00 93.50 93 ARG A N 1
ATOM 698 C CA . ARG A 1 93 ? 5.894 1.130 -17.334 1.00 93.50 93 ARG A CA 1
ATOM 699 C C . ARG A 1 93 ? 5.465 1.701 -15.981 1.00 93.50 93 ARG A C 1
ATOM 701 O O . ARG A 1 93 ? 5.832 1.166 -14.941 1.00 93.50 93 ARG A O 1
ATOM 708 N N . SER A 1 94 ? 4.627 2.731 -16.017 1.00 95.56 94 SER A N 1
ATOM 709 C CA . SER A 1 94 ? 3.998 3.294 -14.820 1.00 95.56 94 SER A CA 1
ATOM 710 C C . SER A 1 94 ? 2.644 2.642 -14.524 1.00 95.56 94 SER A C 1
ATOM 712 O O . SER A 1 94 ? 1.935 2.210 -15.433 1.00 95.56 94 SER A O 1
ATOM 714 N N . PHE A 1 95 ? 2.267 2.622 -13.250 1.00 97.69 95 PHE A N 1
ATOM 715 C CA . PHE A 1 95 ? 1.029 2.073 -12.715 1.00 97.69 95 PHE A CA 1
ATOM 716 C C . PHE A 1 95 ? 0.341 3.156 -11.888 1.00 97.69 95 PHE A C 1
ATOM 718 O O . PHE A 1 95 ? 0.835 3.537 -10.828 1.00 97.69 95 PHE A O 1
ATOM 725 N N . LEU A 1 96 ? -0.787 3.668 -12.376 1.00 98.12 96 LEU A N 1
ATOM 726 C CA . LEU A 1 96 ? -1.630 4.571 -11.600 1.00 98.12 96 LEU A CA 1
ATOM 727 C C . LEU A 1 96 ? -2.546 3.732 -10.708 1.00 98.12 96 LEU A C 1
ATOM 729 O O . LEU A 1 96 ? -3.381 2.990 -11.223 1.00 98.12 96 LEU A O 1
ATOM 733 N N . TRP A 1 97 ? -2.390 3.831 -9.391 1.00 98.44 97 TRP A N 1
ATOM 734 C CA . TRP A 1 97 ? -3.140 3.006 -8.448 1.00 98.44 97 TRP A CA 1
ATOM 735 C C . TRP A 1 97 ? -3.623 3.780 -7.231 1.00 98.44 97 TRP A C 1
ATOM 737 O O . TRP A 1 97 ? -2.920 4.639 -6.706 1.00 98.44 97 TRP A O 1
ATOM 747 N N . VAL A 1 98 ? -4.823 3.447 -6.756 1.00 98.25 98 VAL A N 1
ATOM 748 C CA . VAL A 1 98 ? -5.403 4.041 -5.551 1.00 98.25 98 VAL A CA 1
ATOM 749 C C . VAL A 1 98 ? -5.167 3.107 -4.370 1.00 98.25 98 VAL A C 1
ATOM 751 O O . VAL A 1 98 ? -5.832 2.083 -4.245 1.00 98.25 98 VAL A O 1
ATOM 754 N N . CYS A 1 99 ? -4.257 3.489 -3.478 1.00 97.81 99 CYS A N 1
ATOM 755 C CA . CYS A 1 99 ? -3.993 2.762 -2.240 1.00 97.81 99 CYS A CA 1
ATOM 756 C C . CYS A 1 99 ? -4.890 3.259 -1.105 1.00 97.81 99 CYS A C 1
ATOM 758 O O . CYS A 1 99 ? -5.197 4.452 -1.015 1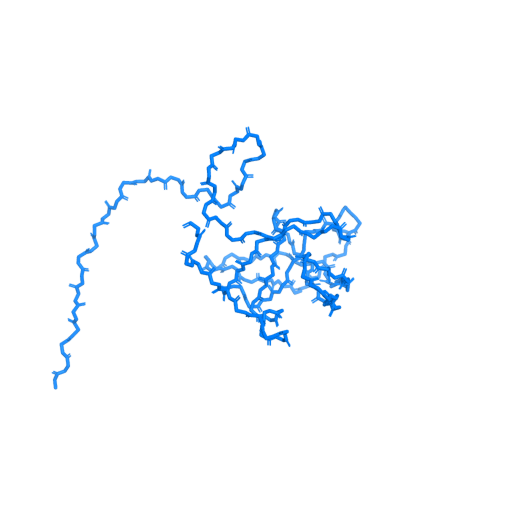.00 97.81 99 CYS A O 1
ATOM 760 N N . VAL A 1 100 ? -5.254 2.361 -0.190 1.00 97.69 100 VAL A N 1
ATOM 761 C CA . VAL A 1 100 ? -5.844 2.730 1.103 1.00 97.69 100 VAL A CA 1
ATOM 762 C C . VAL A 1 100 ? -4.736 3.227 2.031 1.00 97.69 100 VAL A C 1
ATOM 764 O O . VAL A 1 100 ? -3.654 2.653 2.091 1.00 97.69 100 VAL A O 1
ATOM 767 N N . ILE A 1 101 ? -4.982 4.305 2.767 1.00 97.44 101 ILE A N 1
ATOM 768 C CA . ILE A 1 101 ? -4.056 4.784 3.795 1.00 97.44 101 ILE A CA 1
ATOM 769 C C . ILE A 1 101 ? -4.422 4.067 5.093 1.00 97.44 101 ILE A C 1
ATOM 771 O O . ILE A 1 101 ? -5.528 4.265 5.592 1.00 97.44 101 ILE A O 1
ATOM 775 N N . ALA A 1 102 ? -3.536 3.229 5.628 1.00 96.56 102 ALA A N 1
ATOM 776 C CA . ALA A 1 102 ? -3.831 2.349 6.761 1.00 96.56 102 ALA A CA 1
ATOM 777 C C . ALA A 1 102 ? -2.734 2.411 7.830 1.00 96.56 102 ALA A C 1
ATOM 779 O O . ALA A 1 102 ? -1.564 2.569 7.490 1.00 96.56 102 ALA A O 1
ATOM 780 N N . ASP A 1 103 ? -3.095 2.277 9.111 1.00 95.56 103 ASP A N 1
ATOM 781 C CA . ASP A 1 103 ? -2.150 2.327 10.241 1.00 95.56 103 ASP A CA 1
ATOM 782 C C . ASP A 1 103 ? -1.266 1.069 10.314 1.00 95.56 103 ASP A C 1
ATOM 784 O O . ASP A 1 103 ? -1.455 0.175 11.136 1.00 95.56 103 ASP A O 1
ATOM 788 N N . ILE A 1 104 ? -0.310 0.986 9.394 1.00 93.81 104 ILE A N 1
ATOM 789 C CA . ILE A 1 104 ? 0.685 -0.078 9.272 1.00 93.81 104 ILE A CA 1
ATOM 790 C C . ILE A 1 104 ? 2.072 0.543 9.086 1.00 93.81 104 ILE A C 1
ATOM 792 O O . ILE A 1 104 ? 2.200 1.693 8.666 1.00 93.81 104 ILE A O 1
ATOM 796 N N . ALA A 1 105 ? 3.127 -0.218 9.380 1.00 93.50 105 ALA A N 1
ATOM 797 C CA . ALA A 1 105 ? 4.505 0.276 9.296 1.00 93.50 105 ALA A CA 1
ATOM 798 C C . ALA A 1 105 ? 5.131 0.148 7.896 1.00 93.50 105 ALA A C 1
ATOM 800 O O . ALA A 1 105 ? 6.002 0.937 7.537 1.00 93.50 105 ALA A O 1
ATOM 801 N N . ILE A 1 106 ? 4.714 -0.851 7.115 1.00 94.19 106 ILE A N 1
ATOM 802 C CA . ILE A 1 106 ? 5.284 -1.171 5.801 1.00 94.19 106 ILE A CA 1
ATOM 803 C C . ILE A 1 106 ? 4.146 -1.115 4.778 1.00 94.19 106 ILE A C 1
ATOM 805 O O . ILE A 1 106 ? 3.126 -1.763 5.008 1.00 94.19 106 ILE A O 1
ATOM 809 N N . PRO A 1 107 ? 4.275 -0.358 3.673 1.00 97.44 107 PRO A N 1
ATOM 810 C CA . PRO A 1 107 ? 3.249 -0.328 2.639 1.00 97.44 107 PRO A CA 1
ATOM 811 C C . PRO A 1 107 ? 3.197 -1.672 1.894 1.00 97.44 107 PRO A C 1
ATOM 813 O O . PRO A 1 107 ? 4.215 -2.349 1.744 1.00 97.44 107 P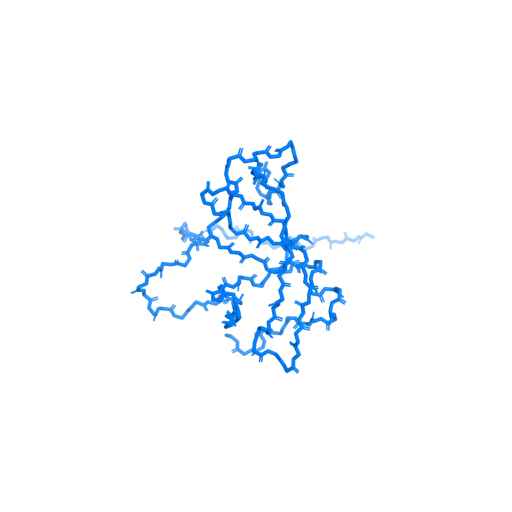RO A O 1
ATOM 816 N N . ILE A 1 108 ? 2.015 -2.060 1.417 1.00 98.31 108 ILE A N 1
ATOM 817 C CA . ILE A 1 108 ? 1.764 -3.373 0.808 1.00 98.31 108 ILE A CA 1
ATOM 818 C C . ILE A 1 108 ? 1.126 -3.180 -0.568 1.00 98.31 108 ILE A C 1
ATOM 820 O O . ILE A 1 108 ? 0.165 -2.422 -0.704 1.00 98.31 108 ILE A O 1
ATOM 824 N N . LEU A 1 109 ? 1.639 -3.880 -1.579 1.00 98.44 109 LEU A N 1
ATOM 825 C CA . LEU A 1 109 ? 0.924 -4.111 -2.833 1.00 98.44 109 LEU A CA 1
ATOM 826 C C . LEU A 1 109 ? 0.164 -5.427 -2.706 1.00 98.44 109 LEU A C 1
ATOM 828 O O . LEU A 1 109 ? 0.772 -6.495 -2.615 1.00 98.44 109 LEU A O 1
ATOM 832 N N . GLY A 1 110 ? -1.158 -5.309 -2.654 1.00 98.19 110 GLY A N 1
ATOM 833 C CA . GLY A 1 110 ? -2.079 -6.419 -2.468 1.00 98.19 110 GLY A CA 1
ATOM 834 C C . GLY A 1 110 ? -2.506 -7.074 -3.779 1.00 98.19 110 GLY A C 1
ATOM 835 O O . GLY A 1 110 ? -2.119 -6.684 -4.888 1.00 98.19 110 GLY A O 1
ATOM 836 N N . ALA A 1 111 ? -3.365 -8.078 -3.647 1.00 98.19 111 ALA A N 1
ATOM 837 C CA . ALA A 1 111 ? -3.935 -8.825 -4.756 1.00 98.19 111 ALA A CA 1
ATOM 838 C C . ALA A 1 111 ? -4.778 -7.952 -5.702 1.00 98.19 111 ALA A C 1
ATOM 840 O O . ALA A 1 111 ? -4.893 -8.281 -6.881 1.00 98.19 111 ALA A O 1
ATOM 841 N N . ASP A 1 112 ? -5.371 -6.856 -5.222 1.00 98.38 112 ASP A N 1
ATOM 842 C CA . ASP A 1 112 ? -6.075 -5.865 -6.041 1.00 98.38 112 ASP A CA 1
ATOM 843 C C . ASP A 1 112 ? -5.176 -5.258 -7.133 1.00 98.38 112 ASP A C 1
ATOM 845 O O . ASP A 1 112 ? -5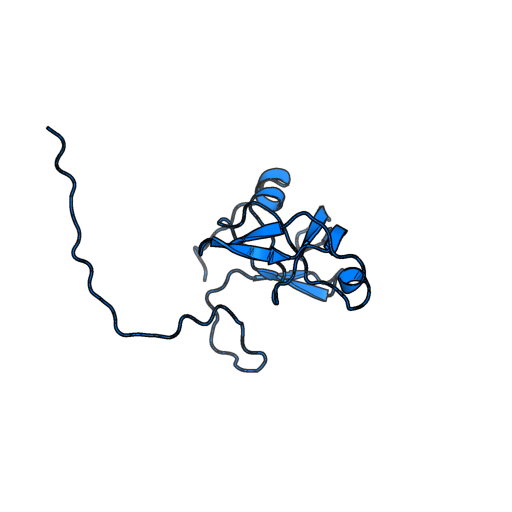.522 -5.321 -8.314 1.00 98.38 112 ASP A O 1
ATOM 849 N N . PHE A 1 113 ? -3.997 -4.760 -6.757 1.00 98.50 113 PHE A N 1
ATOM 850 C CA . PHE A 1 113 ? -3.001 -4.195 -7.662 1.00 98.50 113 PHE A CA 1
ATOM 851 C C . PHE A 1 113 ? -2.447 -5.266 -8.602 1.00 98.50 113 PHE A C 1
ATOM 853 O O . PHE A 1 113 ? -2.438 -5.088 -9.823 1.00 98.50 113 PHE A O 1
ATOM 860 N N . LEU A 1 114 ? -2.024 -6.405 -8.042 1.00 97.94 114 LEU A N 1
ATOM 861 C CA . LEU A 1 114 ? -1.423 -7.491 -8.817 1.00 97.94 114 LEU A CA 1
ATOM 862 C C . LEU A 1 114 ? -2.383 -8.009 -9.893 1.00 97.94 114 LEU A C 1
ATOM 864 O O . LEU A 1 114 ? -2.007 -8.119 -11.061 1.00 97.94 114 LEU A O 1
ATOM 868 N N . ARG A 1 115 ? -3.646 -8.258 -9.524 1.00 98.19 115 ARG A N 1
ATOM 869 C CA . ARG A 1 115 ? -4.677 -8.739 -10.450 1.00 98.19 115 ARG A CA 1
ATOM 870 C C . ARG A 1 115 ? -5.029 -7.693 -11.497 1.00 98.19 115 ARG A C 1
ATOM 872 O O . ARG A 1 115 ? -5.136 -8.044 -12.667 1.00 98.19 115 ARG A O 1
ATOM 879 N N . HIS A 1 116 ? -5.196 -6.431 -11.097 1.00 98.25 116 HIS A N 1
ATOM 880 C CA . HIS A 1 116 ? -5.555 -5.362 -12.028 1.00 98.25 116 HIS A CA 1
ATOM 881 C C . HIS A 1 116 ? -4.514 -5.198 -13.141 1.00 98.25 116 HIS A C 1
ATOM 883 O O . HIS A 1 116 ? -4.868 -4.998 -14.300 1.00 98.25 116 HIS A O 1
ATOM 889 N N . PHE A 1 117 ? -3.230 -5.328 -12.803 1.00 97.31 117 PHE A N 1
ATOM 890 C CA . PHE A 1 117 ? -2.135 -5.133 -13.749 1.00 97.31 117 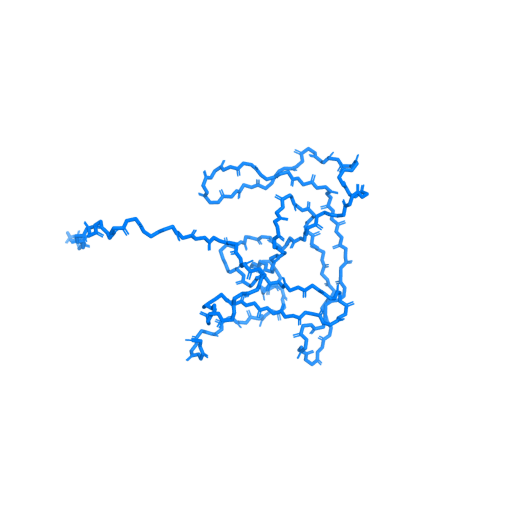PHE A CA 1
ATOM 891 C C . PHE A 1 117 ? -1.575 -6.419 -14.369 1.00 97.31 117 PHE A C 1
ATOM 893 O O . PHE A 1 117 ? -0.624 -6.333 -15.156 1.00 97.31 117 PHE A O 1
ATOM 900 N N . GLY A 1 118 ? -2.160 -7.579 -14.049 1.00 96.06 118 GLY A N 1
ATOM 901 C CA . GLY A 1 118 ? -1.743 -8.884 -14.567 1.00 96.06 118 GLY A CA 1
ATOM 902 C C . GLY A 1 118 ? -0.329 -9.281 -14.138 1.00 96.06 118 GLY A C 1
ATOM 903 O O . GLY A 1 118 ? 0.418 -9.841 -14.937 1.00 96.06 118 GLY A O 1
ATOM 904 N N . LEU A 1 119 ? 0.066 -8.933 -12.912 1.00 95.25 119 LEU A N 1
ATOM 905 C CA . LEU A 1 119 ? 1.392 -9.224 -12.372 1.00 95.25 119 LEU A CA 1
ATOM 906 C C . LEU A 1 119 ? 1.392 -10.575 -11.652 1.00 95.25 119 LEU A C 1
ATOM 908 O O . LEU A 1 119 ? 0.498 -10.869 -10.859 1.00 95.25 119 LEU A O 1
ATOM 912 N N . LEU A 1 120 ? 2.424 -11.377 -11.909 1.00 93.56 120 LEU A N 1
ATOM 913 C CA . LEU A 1 120 ? 2.667 -12.646 -11.228 1.00 93.56 120 LEU A CA 1
ATOM 914 C C . LEU A 1 120 ? 3.828 -12.488 -10.249 1.00 93.56 120 LEU A C 1
ATOM 916 O O . LEU A 1 120 ? 4.828 -11.843 -10.562 1.00 93.56 120 LEU A O 1
ATOM 920 N N . VAL A 1 121 ? 3.687 -13.100 -9.076 1.00 90.69 121 VAL A N 1
ATOM 921 C CA . VAL A 1 121 ? 4.768 -13.209 -8.095 1.00 90.69 121 VAL A CA 1
ATOM 922 C C . VAL A 1 121 ? 5.448 -14.553 -8.310 1.00 90.69 121 VAL A C 1
ATOM 924 O O . VAL A 1 121 ? 4.825 -15.595 -8.113 1.00 90.69 121 VAL A O 1
ATOM 927 N N . ASP A 1 122 ? 6.711 -14.523 -8.728 1.00 89.19 122 ASP A N 1
ATOM 928 C CA . ASP A 1 122 ? 7.541 -15.715 -8.883 1.00 89.19 122 ASP A CA 1
ATOM 929 C C . ASP A 1 122 ? 8.618 -15.746 -7.795 1.00 89.19 122 ASP A C 1
ATOM 931 O O . ASP A 1 122 ? 9.413 -14.818 -7.659 1.00 89.19 122 ASP A O 1
ATOM 935 N N . MET A 1 123 ? 8.624 -16.823 -7.009 1.00 84.06 123 MET A N 1
ATOM 936 C CA . MET A 1 123 ? 9.534 -17.019 -5.876 1.00 84.06 123 MET A CA 1
ATOM 937 C C . MET A 1 123 ? 10.710 -17.943 -6.219 1.00 84.06 123 MET A C 1
ATOM 939 O O . MET A 1 123 ? 11.459 -18.324 -5.325 1.00 84.06 123 MET A O 1
ATOM 943 N N . GLN A 1 124 ? 10.883 -18.321 -7.491 1.00 75.81 124 GLN A N 1
ATOM 944 C CA . GLN A 1 124 ? 11.902 -19.290 -7.920 1.00 75.81 124 GLN A CA 1
ATOM 945 C C . GLN A 1 124 ? 13.359 -18.866 -7.656 1.00 75.81 124 GLN A C 1
ATOM 947 O O . GLN A 1 124 ? 14.241 -19.720 -7.701 1.00 75.81 124 GLN A O 1
ATOM 952 N N . TYR A 1 125 ? 13.624 -17.590 -7.354 1.00 58.53 125 TYR A N 1
ATOM 953 C CA . TYR A 1 125 ? 14.985 -17.047 -7.225 1.00 58.53 125 TYR A CA 1
ATOM 954 C C . TYR A 1 125 ? 15.244 -16.244 -5.931 1.00 58.53 125 TYR A C 1
ATOM 956 O O . TYR A 1 125 ? 16.121 -15.379 -5.923 1.00 58.53 125 TYR A O 1
ATOM 964 N N . HIS A 1 126 ? 14.505 -16.519 -4.847 1.00 53.09 126 HIS A N 1
ATOM 965 C CA . HIS A 1 126 ? 14.738 -15.936 -3.512 1.00 53.09 126 HIS A CA 1
ATOM 966 C C . HIS A 1 126 ? 15.405 -16.905 -2.529 1.00 53.09 126 HIS A C 1
ATOM 968 O O . HIS A 1 126 ? 15.033 -18.099 -2.519 1.00 53.09 126 HIS A O 1
#

pLDDT: mean 80.68, std 24.06, range [28.53, 98.5]

Foldseek 3Di:
DDDDDDDDDDPDPDDPPDPDDDPPDPDDDLFDWFAFPQVRAIAGEDAPAAFWEDEDDPVLVVQWDPDWDADPVRDTWTWSAKDWDFTPSVPPDTDTDIHIHTHDDHTYDYNVRCVVVVHDDDSPDD

InterPro domains:
  IPR001969 Aspartic peptidase, active site [PS00141] (43-54)
  IPR001995 Peptidase A2A, retrovirus, catalytic [PS50175] (41-55)
  IPR018061 Retropepsins [PF00077] (40-119)
  IPR021109 Aspartic peptidase domain superfamily [G3DSA:2.40.70.10] (37-126)
  IPR021109 Aspartic peptidase domain superfamily [SSF50630] (34-123)

Organism: Amphimedon queenslandica (NCBI:txid400682)

Radius of gyration: 17.47 Å; chains: 1; bounding box: 37×58×37 Å

Sequence (126 aa):
MSRALFLPLRKHSSQLLMATGVAGLTLSSRLCNIYDPSTALRFLVDTGAEVSVITPSSLDKQCLQKLTLQAANNSSIATYGKRSLTLNLNLRRSFLWVCVIADIAIPILGADFLRHFGLLVDMQYH